Protein AF-A0A929GWE6-F1 (afdb_monomer)

Nearest PDB structures (foldseek):
  9gaw-assembly1_A  TM=4.261E-01  e=3.812E+00  Homo sapiens
  5my7-assembly1_A  TM=3.995E-01  e=5.411E+00  Neisseria meningitidis
  5lgg-assembly1_A  TM=4.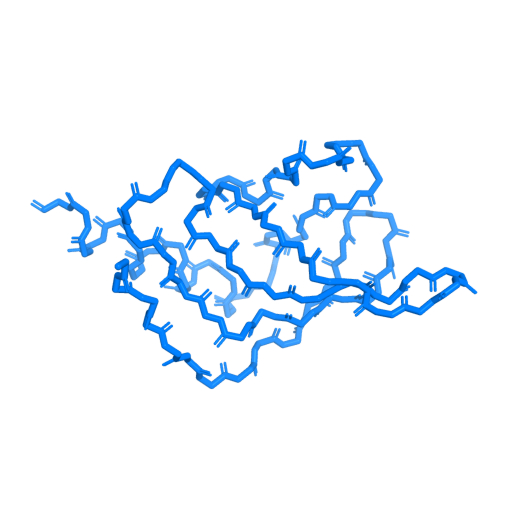134E-01  e=5.736E+00  Homo sapiens

Secondary structure (DSSP, 8-state):
--EEEEEEEEEEBTTS-EEEEEEEETTSSS-EEEEE-BTTB--EEEE-TT--BSS-TTTS-B-TTSHHHHHHHHHHHHHH-

Radius of gyration: 11.48 Å; Cα contacts (8 Å, |Δi|>4): 168; chains: 1; bounding box: 29×24×34 Å

Sequence (81 aa):
MAEILIKPIKTKTHNGTDAEITGIDLTSTDCIVGTASVNHGSPDKSWNIHGICRDNPDDLNLNLNSNEIADLMETIKKLQG

Structure (mmCIF, N/CA/C/O backbone):
data_AF-A0A929GWE6-F1
#
_entry.id   AF-A0A929GWE6-F1
#
loop_
_atom_site.group_PDB
_atom_site.id
_atom_site.type_symbol
_atom_site.label_atom_id
_atom_site.label_alt_id
_atom_site.label_comp_id
_atom_site.label_asym_id
_atom_site.label_entity_id
_atom_site.label_seq_id
_atom_site.pdbx_PDB_ins_code
_atom_site.Cartn_x
_atom_site.Cartn_y
_atom_site.Cartn_z
_atom_site.occupancy
_atom_site.B_iso_or_equiv
_atom_site.auth_seq_id
_atom_site.auth_comp_id
_atom_site.auth_asym_id
_atom_site.auth_atom_id
_atom_site.pdbx_PDB_model_num
ATOM 1 N N . MET A 1 1 ? -18.870 5.745 0.027 1.00 54.16 1 MET A 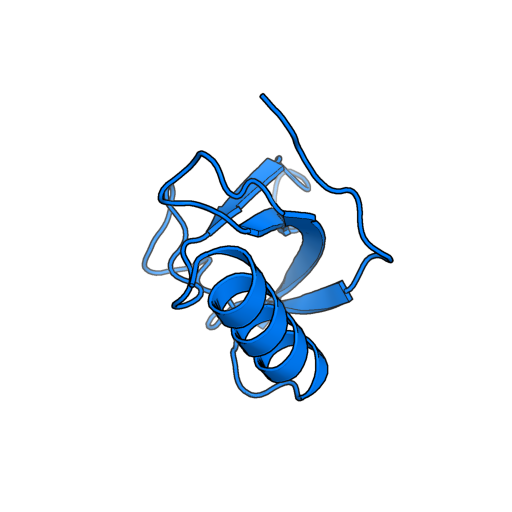N 1
ATOM 2 C CA . MET A 1 1 ? -17.652 5.032 0.458 1.00 54.16 1 MET A CA 1
ATOM 3 C C . MET A 1 1 ? -16.775 6.058 1.146 1.00 54.16 1 MET A C 1
ATOM 5 O O . MET A 1 1 ? -16.680 7.160 0.618 1.00 54.16 1 MET A O 1
ATOM 9 N N . ALA A 1 2 ? -16.281 5.780 2.350 1.00 64.88 2 ALA A N 1
ATOM 10 C CA . ALA A 1 2 ? -15.482 6.735 3.114 1.00 64.88 2 ALA A CA 1
ATOM 11 C C . ALA A 1 2 ? -14.004 6.393 2.916 1.00 64.88 2 ALA A C 1
ATOM 13 O O . ALA A 1 2 ? -13.446 5.598 3.665 1.00 64.88 2 ALA A O 1
ATOM 14 N N . GLU A 1 3 ? -13.405 6.958 1.872 1.00 80.75 3 GLU A N 1
ATOM 15 C CA . GLU A 1 3 ? -11.959 6.908 1.690 1.00 80.75 3 GLU A CA 1
ATOM 16 C C . GLU A 1 3 ? -11.322 7.974 2.583 1.00 80.75 3 GLU A C 1
ATOM 18 O O . GLU A 1 3 ? -11.649 9.163 2.503 1.00 80.75 3 GLU A O 1
ATOM 23 N N . ILE A 1 4 ? -10.440 7.540 3.476 1.00 86.94 4 ILE A N 1
ATOM 24 C CA . ILE A 1 4 ? -9.652 8.420 4.328 1.00 86.94 4 ILE A CA 1
ATOM 25 C C . ILE A 1 4 ? -8.362 8.720 3.576 1.00 86.94 4 ILE A C 1
ATOM 27 O O . ILE A 1 4 ? -7.481 7.868 3.478 1.00 86.94 4 ILE A O 1
ATOM 31 N N . LEU A 1 5 ? -8.251 9.940 3.056 1.00 88.19 5 LEU A N 1
ATOM 32 C CA . LEU A 1 5 ? -7.013 10.421 2.452 1.00 88.19 5 LEU A CA 1
ATOM 33 C C . LEU A 1 5 ? -5.950 10.607 3.536 1.00 88.19 5 LEU A C 1
ATOM 35 O O . LEU A 1 5 ? -6.201 11.232 4.571 1.00 88.19 5 LEU A O 1
ATOM 39 N N . ILE A 1 6 ? -4.754 10.085 3.283 1.00 88.62 6 ILE A N 1
ATOM 40 C CA . ILE A 1 6 ? -3.604 10.201 4.180 1.00 88.62 6 ILE A CA 1
ATOM 41 C C . ILE A 1 6 ? -2.479 10.977 3.500 1.00 88.62 6 ILE A C 1
ATOM 43 O O . ILE A 1 6 ? -2.493 11.217 2.292 1.00 88.62 6 ILE A O 1
ATOM 47 N N . LYS A 1 7 ? -1.471 11.377 4.280 1.00 89.31 7 LYS A N 1
ATOM 48 C CA . LYS A 1 7 ? -0.230 11.882 3.690 1.00 89.31 7 LYS A CA 1
ATOM 49 C C . LYS A 1 7 ? 0.379 10.765 2.830 1.00 89.31 7 LYS A C 1
ATOM 51 O O . LYS A 1 7 ? 0.518 9.664 3.362 1.00 89.31 7 LYS A O 1
ATOM 56 N N . PRO A 1 8 ? 0.772 11.037 1.572 1.00 90.19 8 PRO A N 1
ATOM 57 C CA . PRO A 1 8 ? 1.282 9.987 0.712 1.00 90.19 8 PRO A CA 1
ATOM 58 C C . PRO A 1 8 ? 2.497 9.283 1.315 1.00 90.19 8 PRO A C 1
ATOM 60 O O . PRO A 1 8 ? 3.475 9.938 1.693 1.00 90.19 8 PRO A O 1
ATOM 63 N N . ILE A 1 9 ? 2.418 7.957 1.413 1.00 91.25 9 ILE A N 1
ATOM 64 C CA . ILE A 1 9 ? 3.493 7.102 1.922 1.00 91.25 9 ILE A CA 1
ATOM 65 C C . ILE A 1 9 ? 4.181 6.463 0.728 1.00 91.25 9 ILE A C 1
ATOM 67 O O . ILE A 1 9 ? 3.567 5.700 -0.021 1.00 91.25 9 ILE A O 1
ATOM 71 N N . LYS A 1 10 ? 5.467 6.766 0.556 1.00 91.12 10 LYS A N 1
ATOM 72 C CA . LYS A 1 10 ? 6.279 6.193 -0.516 1.00 91.12 10 LYS A CA 1
ATOM 73 C C . LYS A 1 10 ? 6.892 4.894 -0.036 1.00 91.12 10 LYS A C 1
ATOM 75 O O . LYS A 1 10 ? 7.607 4.860 0.960 1.00 91.12 10 LYS A O 1
ATOM 80 N N . THR A 1 11 ? 6.642 3.827 -0.770 1.00 91.12 11 THR A N 1
ATOM 81 C CA . THR A 1 11 ? 7.193 2.510 -0.484 1.00 91.12 11 THR A CA 1
ATOM 82 C C . THR A 1 11 ? 7.594 1.819 -1.777 1.00 91.12 11 THR A C 1
ATOM 84 O O . THR A 1 11 ? 7.495 2.371 -2.873 1.00 91.12 11 THR A O 1
ATOM 87 N N . LYS A 1 12 ? 8.093 0.599 -1.647 1.00 90.88 12 LYS A N 1
ATOM 88 C CA . LYS A 1 12 ? 8.356 -0.282 -2.774 1.00 90.88 12 LYS A CA 1
ATOM 89 C C . LYS A 1 12 ? 7.477 -1.505 -2.669 1.00 90.88 12 LYS A C 1
ATOM 91 O O . LYS A 1 12 ? 7.086 -1.916 -1.581 1.00 90.88 12 LYS A O 1
ATOM 96 N N . THR A 1 13 ? 7.187 -2.098 -3.805 1.00 89.25 13 THR A N 1
ATOM 97 C CA . THR A 1 13 ? 6.633 -3.441 -3.871 1.00 89.25 13 THR A CA 1
ATOM 98 C C . THR A 1 13 ? 7.735 -4.470 -3.625 1.00 89.25 13 THR A C 1
ATOM 100 O O . THR A 1 13 ? 8.930 -4.152 -3.622 1.00 89.25 13 THR A O 1
ATOM 103 N N . HIS A 1 14 ? 7.346 -5.723 -3.433 1.00 86.00 14 HIS A N 1
ATOM 104 C CA . HIS A 1 14 ? 8.259 -6.844 -3.271 1.00 86.00 14 HIS A CA 1
ATOM 105 C C . HIS A 1 14 ? 9.171 -7.032 -4.495 1.00 86.00 14 HIS A C 1
ATOM 107 O O . HIS A 1 14 ? 10.340 -7.372 -4.338 1.00 86.00 14 HIS A O 1
ATOM 113 N N . ASN A 1 15 ? 8.681 -6.704 -5.696 1.00 85.12 15 ASN A N 1
ATOM 114 C CA . ASN A 1 15 ? 9.455 -6.742 -6.938 1.00 85.12 15 ASN A CA 1
ATOM 115 C C . ASN A 1 15 ? 10.333 -5.486 -7.158 1.00 85.12 15 ASN A C 1
ATOM 117 O O . ASN A 1 15 ? 10.950 -5.308 -8.205 1.00 85.12 15 ASN A O 1
ATOM 121 N N . GLY A 1 16 ? 10.387 -4.572 -6.183 1.00 86.38 16 GLY A N 1
ATOM 122 C CA . GLY A 1 16 ? 11.198 -3.354 -6.251 1.00 86.38 16 GLY A CA 1
ATOM 123 C C . GLY A 1 16 ? 10.569 -2.195 -7.031 1.00 86.38 16 GLY A C 1
ATOM 124 O O . GLY A 1 16 ? 11.204 -1.146 -7.138 1.00 86.38 16 GLY A O 1
ATOM 125 N N . THR A 1 17 ? 9.339 -2.348 -7.530 1.00 88.56 17 THR A N 1
ATOM 126 C CA . THR A 1 17 ? 8.552 -1.274 -8.161 1.00 88.56 17 THR A CA 1
ATOM 127 C C . THR A 1 17 ? 8.167 -0.217 -7.132 1.00 88.56 17 THR A C 1
ATOM 129 O O . THR A 1 17 ? 7.730 -0.574 -6.040 1.00 88.56 17 THR A O 1
ATOM 132 N N . ASP A 1 18 ? 8.282 1.065 -7.469 1.00 90.69 18 ASP A N 1
ATOM 133 C CA . ASP A 1 18 ? 7.856 2.145 -6.576 1.00 90.69 18 ASP A CA 1
ATOM 134 C C . ASP A 1 18 ? 6.326 2.169 -6.438 1.00 90.69 18 ASP A C 1
ATOM 136 O O . ASP A 1 18 ? 5.597 2.044 -7.425 1.00 90.69 18 ASP A O 1
ATOM 140 N N . ALA A 1 19 ? 5.843 2.333 -5.210 1.00 91.00 19 ALA A N 1
ATOM 141 C CA . ALA A 1 19 ? 4.429 2.450 -4.882 1.00 91.00 19 ALA A CA 1
ATOM 142 C C . ALA A 1 19 ? 4.193 3.635 -3.940 1.00 91.00 19 ALA A C 1
ATOM 144 O O . ALA A 1 19 ? 5.035 3.972 -3.106 1.00 91.00 19 ALA A O 1
ATOM 145 N N . GLU A 1 20 ? 3.036 4.267 -4.065 1.00 92.75 20 GLU A N 1
ATOM 146 C CA . GLU A 1 20 ? 2.647 5.424 -3.268 1.00 92.75 20 GLU A CA 1
ATOM 147 C C . GLU A 1 20 ? 1.234 5.222 -2.737 1.00 92.75 20 GLU A C 1
ATOM 149 O O . GLU A 1 20 ? 0.282 5.135 -3.506 1.00 92.75 20 GLU A O 1
ATOM 154 N N . ILE A 1 21 ? 1.096 5.130 -1.418 1.00 92.88 21 ILE A N 1
ATOM 155 C CA . ILE A 1 21 ? -0.196 4.956 -0.751 1.00 92.88 21 ILE A CA 1
ATOM 156 C C . ILE A 1 21 ? -0.760 6.331 -0.444 1.00 92.88 21 ILE A C 1
ATOM 158 O O . ILE A 1 21 ? -0.105 7.118 0.235 1.00 92.88 21 ILE A O 1
ATOM 162 N N . THR A 1 22 ? -1.974 6.607 -0.904 1.00 93.38 22 THR A N 1
ATOM 163 C CA . THR A 1 22 ? -2.618 7.924 -0.790 1.00 93.38 22 THR A CA 1
ATOM 164 C C . THR A 1 22 ? -3.851 7.906 0.102 1.00 93.38 22 THR A C 1
ATOM 166 O O . THR A 1 22 ? -4.299 8.965 0.545 1.00 93.38 22 THR A O 1
ATOM 169 N N . GLY A 1 23 ? -4.386 6.727 0.418 1.00 91.81 23 GLY A N 1
ATOM 170 C CA . GLY A 1 23 ? -5.589 6.626 1.228 1.00 91.81 23 GLY A CA 1
ATOM 171 C C . GLY A 1 23 ? -5.841 5.249 1.820 1.00 91.81 23 GLY A C 1
ATOM 172 O O . GLY A 1 23 ? -5.107 4.281 1.598 1.00 91.81 23 GLY A O 1
ATOM 173 N N . ILE A 1 24 ? -6.918 5.192 2.596 1.00 91.31 24 ILE A N 1
ATOM 174 C CA . ILE A 1 24 ? -7.422 3.995 3.257 1.00 91.31 24 ILE A CA 1
ATOM 175 C C . ILE A 1 24 ? -8.934 3.908 3.025 1.00 91.31 24 ILE A C 1
ATOM 177 O O . ILE A 1 24 ? -9.659 4.848 3.346 1.00 91.31 24 ILE A O 1
ATOM 181 N N . ASP A 1 25 ? -9.426 2.768 2.549 1.00 90.75 25 ASP A N 1
ATOM 182 C CA . ASP A 1 25 ? -10.854 2.450 2.472 1.00 90.75 25 ASP A CA 1
ATOM 183 C C . ASP A 1 25 ? -11.226 1.366 3.493 1.00 90.75 25 ASP A C 1
ATOM 185 O O . ASP A 1 25 ? -11.136 0.167 3.241 1.00 90.75 25 ASP A O 1
ATOM 189 N N . LEU A 1 26 ? -11.702 1.782 4.665 1.00 85.75 26 LEU A N 1
ATOM 190 C CA . LEU A 1 26 ? -12.088 0.852 5.733 1.00 85.75 26 LEU A CA 1
ATOM 191 C C . LEU A 1 26 ? -13.321 -0.001 5.392 1.00 85.75 26 LEU A C 1
ATOM 193 O O . LEU A 1 26 ? -13.615 -0.953 6.115 1.00 85.75 26 LEU A O 1
ATOM 197 N N . THR A 1 27 ? -14.055 0.336 4.329 1.00 85.44 27 THR A N 1
ATOM 198 C CA . THR A 1 27 ? -15.254 -0.401 3.903 1.00 85.44 27 THR A CA 1
ATOM 199 C C . THR A 1 27 ? -14.939 -1.564 2.964 1.00 85.44 27 THR A C 1
ATOM 201 O O . THR A 1 27 ? -15.805 -2.406 2.720 1.00 85.44 27 THR A O 1
ATOM 204 N N . SER A 1 28 ? -13.701 -1.633 2.468 1.00 86.38 28 SER A N 1
ATOM 205 C CA . SER A 1 28 ? -13.207 -2.672 1.570 1.00 86.38 28 SER A CA 1
ATOM 206 C C . SER A 1 28 ? -12.298 -3.662 2.303 1.00 86.38 28 SER A C 1
ATOM 208 O O . SER A 1 28 ? -11.605 -3.323 3.262 1.00 86.38 28 SER A O 1
ATOM 210 N N . THR A 1 29 ? -12.252 -4.904 1.815 1.00 85.50 29 THR A N 1
ATOM 211 C CA . THR A 1 29 ? -11.200 -5.863 2.195 1.00 85.50 29 THR A CA 1
ATOM 212 C C . THR A 1 29 ? -9.823 -5.411 1.705 1.00 85.50 29 THR A C 1
ATOM 214 O O . THR A 1 29 ? -8.810 -5.723 2.331 1.00 85.50 29 THR A O 1
ATOM 217 N N . ASP A 1 30 ? -9.801 -4.653 0.606 1.00 89.75 30 ASP A N 1
ATOM 218 C CA . ASP A 1 30 ? -8.615 -4.012 0.038 1.00 89.75 30 ASP A CA 1
ATOM 219 C C . ASP A 1 30 ? -8.536 -2.582 0.557 1.00 89.75 30 ASP A C 1
ATOM 221 O O . ASP A 1 30 ? -8.794 -1.607 -0.145 1.00 89.75 30 ASP A O 1
ATOM 225 N N . CYS A 1 31 ? -8.278 -2.487 1.854 1.00 89.69 31 CYS A N 1
ATOM 226 C CA . CYS A 1 31 ? -8.417 -1.256 2.606 1.00 89.69 31 CYS A CA 1
ATOM 227 C C . CYS A 1 31 ? -7.311 -0.227 2.372 1.00 89.69 31 CYS A C 1
ATOM 229 O O . CYS A 1 31 ? -7.412 0.877 2.884 1.00 89.69 31 CYS A O 1
ATOM 231 N N . ILE A 1 32 ? -6.237 -0.567 1.671 1.00 92.25 32 ILE A N 1
ATOM 232 C CA . ILE A 1 32 ? -5.137 0.345 1.353 1.00 92.25 32 ILE A CA 1
ATOM 233 C C . ILE A 1 32 ? -5.298 0.762 -0.102 1.00 92.25 32 ILE A C 1
ATOM 235 O O . ILE A 1 32 ? -5.392 -0.108 -0.965 1.00 92.25 32 ILE A O 1
ATOM 239 N N . VAL A 1 33 ? -5.282 2.062 -0.392 1.00 92.25 33 VAL A N 1
ATOM 240 C CA . VAL A 1 33 ? -5.392 2.583 -1.763 1.00 92.25 33 VAL A CA 1
ATOM 241 C C . VAL A 1 33 ? -4.233 3.509 -2.108 1.00 92.25 33 VAL A C 1
ATOM 243 O O . VAL A 1 33 ? -3.701 4.236 -1.264 1.00 92.25 33 VAL A O 1
ATOM 246 N N . GLY A 1 34 ? -3.806 3.458 -3.362 1.00 92.25 34 GLY A N 1
ATOM 247 C CA . GLY A 1 34 ? -2.650 4.201 -3.839 1.00 92.25 34 GLY A CA 1
ATOM 248 C C . GLY A 1 34 ? -2.337 3.902 -5.293 1.00 92.25 34 GLY A C 1
ATOM 249 O O . GLY A 1 34 ? -3.191 3.434 -6.033 1.00 92.25 34 GLY A O 1
ATOM 250 N N . THR A 1 35 ? -1.096 4.137 -5.697 1.00 92.19 35 THR A N 1
ATOM 251 C CA . THR A 1 35 ? -0.610 3.904 -7.059 1.00 92.19 35 THR A CA 1
ATOM 252 C C . THR A 1 35 ? 0.682 3.093 -7.048 1.00 92.19 35 THR A C 1
ATOM 254 O O . THR A 1 35 ? 1.417 3.083 -6.060 1.00 92.19 35 THR A O 1
ATOM 257 N N . ALA A 1 36 ? 0.973 2.392 -8.144 1.00 90.12 36 ALA A N 1
ATOM 258 C CA . ALA A 1 36 ? 2.243 1.689 -8.330 1.00 90.12 36 ALA A CA 1
ATOM 259 C C . ALA A 1 36 ? 2.822 1.987 -9.713 1.00 90.12 36 ALA A C 1
ATOM 261 O O . ALA A 1 36 ? 2.134 1.811 -10.714 1.00 90.12 36 ALA A O 1
ATOM 262 N N . SER A 1 37 ? 4.080 2.417 -9.779 1.00 86.56 37 SER A N 1
ATOM 263 C CA . SER A 1 37 ? 4.750 2.844 -11.013 1.00 86.56 37 SER A CA 1
ATOM 264 C C . SER A 1 37 ? 5.189 1.656 -11.864 1.00 86.56 37 SER A C 1
ATOM 266 O O . SER A 1 37 ? 6.329 1.208 -11.790 1.00 86.56 37 SER A O 1
ATOM 268 N N . VAL A 1 38 ? 4.292 1.143 -12.697 1.00 82.56 38 VAL A N 1
ATOM 269 C CA . VAL A 1 38 ? 4.587 0.079 -13.665 1.00 82.56 38 VAL A CA 1
ATOM 270 C C . VAL A 1 38 ? 5.080 0.662 -14.994 1.00 82.56 38 VAL A C 1
ATOM 272 O O . VAL A 1 38 ? 4.905 1.845 -15.273 1.00 82.56 38 VAL A O 1
ATOM 275 N N . ASN A 1 39 ? 5.668 -0.175 -15.859 1.00 71.00 39 ASN A N 1
ATOM 276 C CA . ASN A 1 39 ? 6.260 0.223 -17.152 1.00 71.00 39 ASN A CA 1
ATOM 277 C C . ASN A 1 39 ? 5.366 1.119 -18.042 1.00 71.00 39 ASN A C 1
ATOM 279 O O . ASN A 1 39 ? 5.878 1.816 -18.913 1.00 71.00 39 ASN A O 1
ATOM 283 N N . HIS A 1 40 ? 4.044 1.099 -17.837 1.00 69.88 40 HIS A N 1
ATOM 284 C CA . HIS A 1 40 ? 3.057 1.852 -18.616 1.00 69.88 40 HIS A CA 1
ATOM 285 C C . HIS A 1 40 ? 2.295 2.929 -17.815 1.00 69.88 40 HIS A C 1
ATOM 287 O O . HIS A 1 40 ? 1.266 3.410 -18.285 1.00 69.88 40 HIS A O 1
ATOM 293 N N . GLY A 1 41 ? 2.781 3.329 -16.634 1.00 76.94 41 GLY A N 1
ATOM 294 C CA . GLY A 1 41 ? 2.210 4.414 -15.823 1.00 76.94 41 GLY A CA 1
ATOM 295 C C . GLY A 1 41 ? 2.035 4.046 -14.350 1.00 76.94 41 GLY A C 1
ATOM 296 O O . GLY A 1 41 ? 2.512 3.009 -13.900 1.00 76.94 41 GLY A O 1
ATOM 297 N N . SER A 1 42 ? 1.318 4.888 -13.607 1.00 83.00 42 SER A N 1
ATOM 298 C CA . SER A 1 42 ? 1.032 4.685 -12.180 1.00 83.00 42 SER A CA 1
ATOM 299 C C . SER A 1 42 ? -0.470 4.468 -11.968 1.00 83.00 42 SER A C 1
ATOM 301 O O . SER A 1 42 ? -1.150 5.389 -11.523 1.00 83.00 42 SER A O 1
ATOM 303 N N . PRO A 1 43 ? -1.027 3.305 -12.366 1.00 85.19 43 PRO A N 1
ATOM 304 C CA . PRO A 1 43 ? -2.438 3.016 -12.161 1.00 85.19 43 PRO A CA 1
ATOM 305 C C . PRO A 1 43 ? -2.775 2.972 -10.673 1.00 85.19 43 PRO A C 1
ATOM 307 O O . PRO A 1 43 ? -1.945 2.565 -9.852 1.00 85.19 43 PRO A O 1
ATOM 310 N N . ASP A 1 44 ? -4.025 3.310 -10.371 1.00 88.94 44 ASP A N 1
ATOM 311 C CA . ASP A 1 44 ? -4.595 3.108 -9.049 1.00 88.94 44 ASP A CA 1
ATOM 312 C C . ASP A 1 44 ? -4.593 1.617 -8.706 1.00 88.94 44 ASP A C 1
ATOM 314 O O . ASP A 1 44 ? -4.850 0.738 -9.543 1.00 88.94 44 ASP A O 1
ATOM 318 N N . LYS A 1 45 ? -4.238 1.334 -7.460 1.00 90.50 45 LYS A N 1
ATOM 319 C CA . LYS A 1 45 ? -4.099 0.002 -6.899 1.00 90.50 45 LYS A CA 1
ATOM 320 C C . LYS A 1 45 ? -4.683 -0.024 -5.504 1.00 90.50 45 LYS A C 1
ATOM 322 O O . LYS A 1 45 ? -4.631 0.951 -4.754 1.00 90.50 45 LYS A O 1
ATOM 327 N N . SER A 1 46 ? -5.209 -1.192 -5.168 1.00 91.62 46 SER A N 1
ATOM 328 C CA . SER A 1 46 ? -5.717 -1.481 -3.840 1.00 91.62 46 SER A CA 1
ATOM 329 C C . SER A 1 46 ? -5.002 -2.699 -3.278 1.00 91.62 46 SER A C 1
ATOM 331 O O . SER A 1 46 ? -4.753 -3.680 -3.991 1.00 91.62 46 SER A O 1
ATOM 333 N N . TRP A 1 47 ? -4.671 -2.624 -1.996 1.00 92.25 47 TRP A N 1
ATOM 334 C CA . TRP A 1 47 ? -4.048 -3.699 -1.243 1.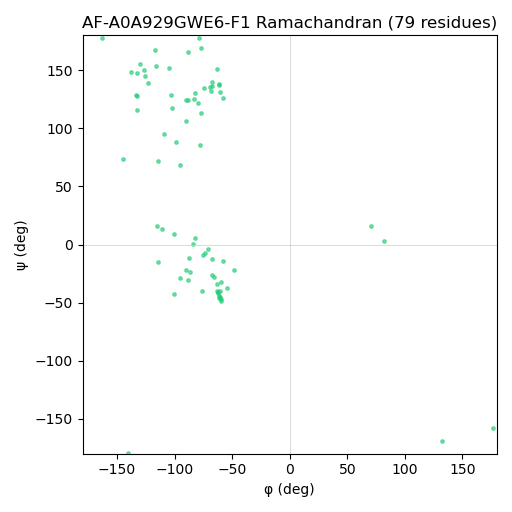00 92.25 47 TRP A CA 1
ATOM 335 C C . TRP A 1 47 ? -4.847 -3.986 0.017 1.00 92.25 47 TRP A C 1
ATOM 337 O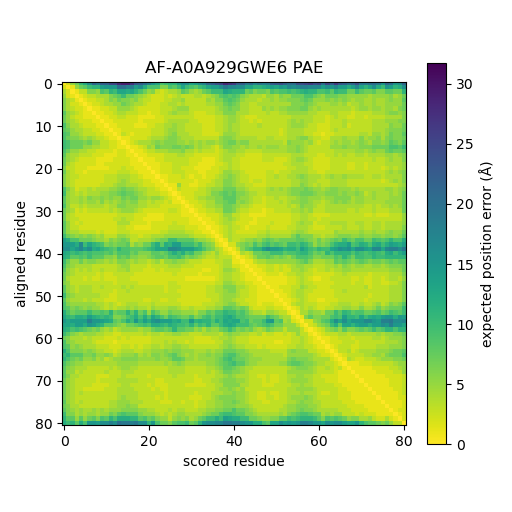 O . TRP A 1 47 ? -5.469 -3.101 0.602 1.00 92.25 47 TRP A O 1
ATOM 347 N N . ASN A 1 48 ? -4.809 -5.232 0.466 1.00 91.19 48 ASN A N 1
ATOM 348 C CA . ASN A 1 48 ? -5.381 -5.594 1.756 1.00 91.19 48 ASN A CA 1
ATOM 349 C C . ASN A 1 48 ? -4.448 -5.220 2.923 1.00 91.19 48 ASN A C 1
ATOM 351 O O . ASN A 1 48 ? -3.315 -4.778 2.727 1.00 91.19 48 ASN A O 1
ATOM 355 N N . ILE A 1 49 ? -4.896 -5.466 4.159 1.00 89.00 49 ILE A N 1
ATOM 356 C CA . ILE A 1 49 ? -4.115 -5.208 5.387 1.00 89.00 49 ILE A CA 1
ATOM 357 C C . ILE A 1 49 ? -2.767 -5.947 5.456 1.00 89.00 49 ILE A C 1
ATOM 359 O O . ILE A 1 49 ? -1.953 -5.639 6.321 1.00 89.00 49 ILE A O 1
ATOM 363 N N . HIS A 1 50 ? -2.540 -6.942 4.598 1.00 88.75 50 HIS A N 1
ATOM 364 C CA . HIS A 1 50 ? -1.292 -7.700 4.504 1.00 88.75 50 HIS A CA 1
ATOM 365 C C . HIS A 1 50 ? -0.415 -7.218 3.339 1.00 88.75 50 HIS A C 1
ATOM 367 O O . HIS A 1 50 ? 0.574 -7.865 3.009 1.00 88.75 50 HIS A O 1
ATOM 373 N N . GLY A 1 51 ? -0.775 -6.105 2.692 1.00 88.50 51 GLY A N 1
ATOM 374 C CA . GLY A 1 51 ? -0.054 -5.560 1.547 1.00 88.50 51 GLY A CA 1
ATOM 375 C C . GLY A 1 51 ? -0.189 -6.387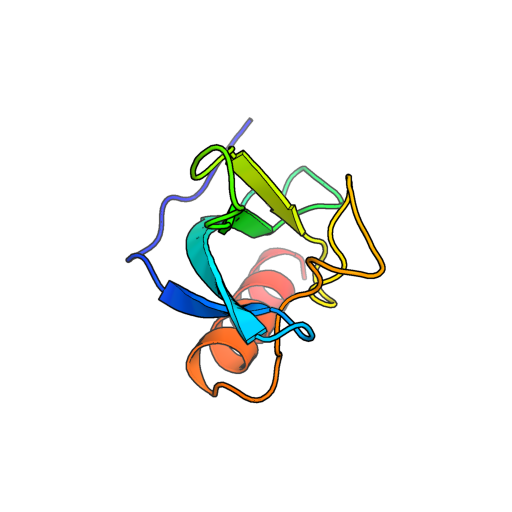 0.272 1.00 88.50 51 GLY A C 1
ATOM 376 O O . GLY A 1 51 ? 0.598 -6.189 -0.650 1.00 88.50 51 GLY A O 1
ATOM 377 N N . ILE A 1 52 ? -1.158 -7.303 0.194 1.00 90.69 52 ILE A N 1
ATOM 378 C CA . ILE A 1 52 ? -1.387 -8.110 -1.007 1.00 90.69 52 ILE A CA 1
ATOM 379 C C . ILE A 1 52 ? -2.226 -7.298 -1.984 1.00 90.69 52 ILE A C 1
ATOM 381 O O . ILE A 1 52 ? -3.294 -6.807 -1.616 1.00 90.69 52 ILE A O 1
ATOM 385 N N . CYS A 1 53 ? -1.736 -7.146 -3.213 1.00 90.50 53 CYS A N 1
ATOM 386 C CA . CYS A 1 53 ? -2.423 -6.380 -4.249 1.00 90.50 53 CYS A CA 1
ATOM 387 C C . CYS A 1 53 ? -3.617 -7.165 -4.800 1.00 90.50 53 CYS A C 1
ATOM 389 O O . CYS A 1 53 ? -3.470 -8.339 -5.138 1.00 90.50 53 CYS A O 1
ATOM 391 N N . ARG A 1 54 ? -4.777 -6.513 -4.950 1.00 85.88 54 ARG A N 1
ATOM 392 C CA . ARG A 1 54 ? -5.993 -7.150 -5.488 1.00 85.88 54 ARG A CA 1
ATOM 393 C C . ARG A 1 54 ? -5.808 -7.649 -6.924 1.00 85.88 54 ARG A C 1
ATOM 395 O O . ARG A 1 54 ? -6.231 -8.752 -7.252 1.00 85.88 54 ARG A O 1
ATOM 402 N N . ASP A 1 55 ? -5.190 -6.825 -7.768 1.00 76.69 55 ASP A N 1
ATOM 403 C CA . ASP A 1 55 ? -5.120 -7.083 -9.210 1.00 76.69 55 ASP A CA 1
ATOM 404 C C . ASP A 1 55 ? -3.914 -7.936 -9.615 1.00 76.69 55 ASP A C 1
ATOM 406 O O . ASP A 1 55 ? -3.992 -8.651 -10.604 1.00 76.69 55 ASP A O 1
ATOM 410 N N . ASN A 1 56 ? -2.796 -7.832 -8.885 1.00 74.06 56 ASN A N 1
ATOM 411 C CA . ASN A 1 56 ? -1.518 -8.480 -9.212 1.00 74.06 56 ASN A CA 1
ATOM 412 C C . ASN A 1 56 ? -0.785 -8.910 -7.925 1.00 74.06 56 ASN A C 1
ATOM 414 O O . ASN A 1 5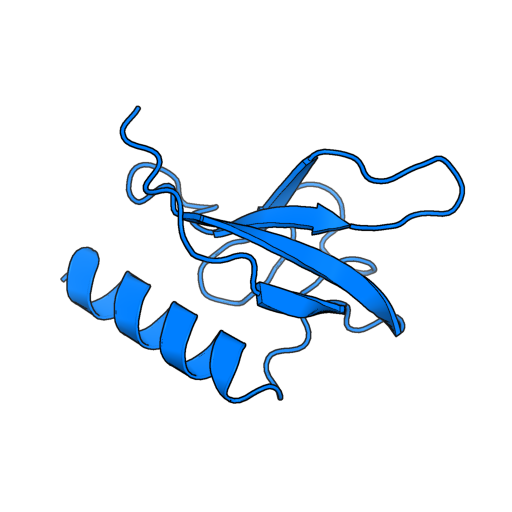6 ? 0.196 -8.268 -7.531 1.00 74.06 56 ASN A O 1
ATOM 418 N N . PRO A 1 57 ? -1.258 -9.973 -7.255 1.00 64.62 57 PRO A N 1
ATOM 419 C CA . PRO A 1 57 ? -0.780 -10.384 -5.938 1.00 64.62 57 PRO A CA 1
ATOM 420 C C . PRO A 1 57 ? 0.631 -10.986 -5.920 1.00 64.62 57 PRO A C 1
ATOM 422 O O . PRO A 1 57 ? 1.111 -11.291 -4.841 1.00 64.62 57 PRO A O 1
ATOM 425 N N . ASP A 1 58 ? 1.311 -11.178 -7.052 1.00 72.12 58 ASP A N 1
ATOM 426 C CA . ASP A 1 58 ? 2.691 -11.696 -7.053 1.00 72.12 58 ASP A CA 1
ATOM 427 C C . ASP A 1 58 ? 3.730 -10.580 -7.249 1.00 72.12 58 ASP A C 1
ATOM 429 O O . ASP A 1 58 ? 4.722 -10.515 -6.522 1.00 72.12 58 ASP A O 1
ATOM 433 N N . ASP A 1 59 ? 3.470 -9.639 -8.161 1.00 81.31 59 ASP A N 1
ATOM 434 C CA . ASP A 1 59 ? 4.453 -8.617 -8.543 1.00 81.31 59 ASP A CA 1
ATOM 435 C C . ASP A 1 59 ? 4.299 -7.289 -7.790 1.00 81.31 59 ASP A C 1
ATOM 437 O O . ASP A 1 59 ? 5.279 -6.568 -7.602 1.00 81.31 59 ASP A O 1
ATOM 441 N N . LEU A 1 60 ? 3.079 -6.940 -7.362 1.00 87.31 60 LEU A N 1
ATOM 442 C CA . LEU A 1 60 ? 2.769 -5.612 -6.816 1.00 87.31 60 LEU A CA 1
ATOM 443 C C . LEU A 1 60 ? 2.466 -5.610 -5.319 1.00 87.31 60 LEU A C 1
ATOM 445 O O . LEU A 1 60 ? 1.974 -4.609 -4.802 1.00 87.31 60 LEU A O 1
ATOM 449 N N . ASN A 1 61 ? 2.765 -6.691 -4.600 1.00 91.25 61 ASN A N 1
ATOM 450 C CA . ASN A 1 61 ? 2.616 -6.702 -3.145 1.00 91.25 61 ASN A CA 1
ATOM 451 C C . ASN A 1 61 ? 3.508 -5.652 -2.498 1.00 91.25 61 ASN A C 1
ATOM 453 O O . ASN A 1 61 ? 4.670 -5.518 -2.871 1.00 91.25 61 ASN A O 1
ATOM 457 N N . LEU A 1 62 ? 2.987 -4.932 -1.511 1.00 89.81 62 LEU A N 1
ATOM 458 C CA . LEU A 1 62 ? 3.741 -3.918 -0.785 1.00 89.81 62 LEU A CA 1
ATOM 459 C C . LEU A 1 62 ? 4.851 -4.563 0.045 1.00 89.81 62 LEU A C 1
ATOM 461 O O . LEU A 1 62 ? 4.662 -5.591 0.694 1.00 89.81 62 LEU A O 1
ATOM 465 N N . ASN A 1 63 ? 6.013 -3.920 0.064 1.00 88.44 63 ASN A N 1
ATOM 466 C CA . ASN A 1 63 ? 7.082 -4.269 0.980 1.00 88.44 63 ASN A CA 1
ATOM 467 C C . ASN A 1 63 ? 6.754 -3.709 2.369 1.00 88.44 63 ASN A C 1
ATOM 469 O O . ASN A 1 63 ? 6.742 -2.495 2.584 1.00 88.44 63 ASN A O 1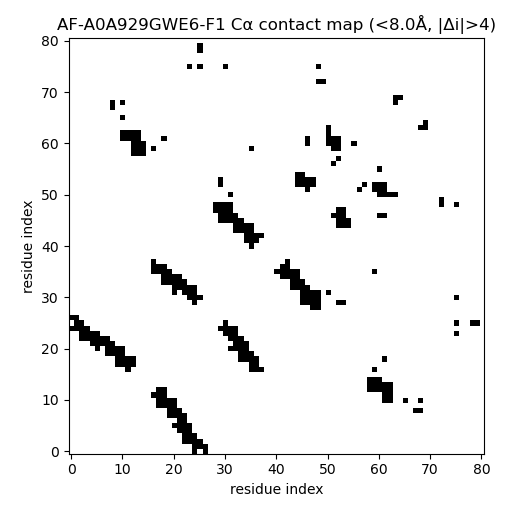
ATOM 473 N N . LEU A 1 64 ? 6.501 -4.611 3.314 1.00 85.19 64 LEU A N 1
ATOM 474 C CA . LEU A 1 64 ? 6.090 -4.265 4.677 1.00 85.19 64 LEU A CA 1
ATOM 475 C C . LEU A 1 64 ? 7.262 -3.938 5.603 1.00 85.19 64 LEU A C 1
ATOM 477 O O . LEU A 1 64 ? 7.052 -3.627 6.769 1.00 85.19 64 LEU A O 1
ATOM 481 N N . ASN A 1 65 ? 8.497 -3.992 5.099 1.00 84.56 65 ASN A N 1
ATOM 482 C CA . ASN A 1 65 ? 9.693 -3.726 5.898 1.00 84.56 65 ASN A CA 1
ATOM 483 C C . ASN A 1 65 ? 9.888 -2.237 6.228 1.00 84.56 65 ASN A C 1
ATOM 485 O O . ASN A 1 65 ? 10.806 -1.895 6.969 1.00 84.56 65 ASN A O 1
ATOM 489 N N . SER A 1 66 ? 9.072 -1.341 5.664 1.00 83.44 66 SER A N 1
ATOM 490 C CA . SER A 1 66 ? 9.098 0.074 6.032 1.00 83.44 66 SER A CA 1
ATOM 491 C C . SER A 1 66 ? 8.279 0.309 7.298 1.00 83.44 66 SER A C 1
ATOM 493 O O . SER A 1 66 ? 7.110 -0.075 7.362 1.00 83.44 66 SER A O 1
ATOM 495 N N . ASN A 1 67 ? 8.866 1.011 8.270 1.00 87.62 67 ASN A N 1
ATOM 496 C CA . ASN A 1 67 ? 8.175 1.406 9.500 1.00 87.62 67 ASN A CA 1
ATOM 497 C C . ASN A 1 67 ? 6.882 2.183 9.204 1.00 87.62 67 ASN A C 1
ATOM 499 O O . ASN A 1 67 ? 5.872 1.944 9.850 1.00 87.62 67 ASN A O 1
ATOM 503 N N . GLU A 1 68 ? 6.873 3.036 8.172 1.00 87.44 68 GLU A N 1
ATOM 504 C CA . GLU A 1 68 ? 5.679 3.810 7.797 1.00 87.44 68 GLU A CA 1
ATOM 505 C C . GLU A 1 68 ? 4.514 2.909 7.356 1.00 87.44 68 GLU A C 1
ATOM 507 O O . GLU A 1 68 ? 3.350 3.212 7.613 1.00 87.44 68 GLU A O 1
ATOM 512 N N . ILE A 1 69 ? 4.818 1.777 6.714 1.00 88.06 69 ILE A N 1
ATOM 513 C CA . ILE A 1 69 ? 3.810 0.803 6.283 1.00 88.06 69 ILE A CA 1
ATOM 514 C C . ILE A 1 69 ? 3.308 -0.012 7.473 1.00 88.06 69 ILE A C 1
ATOM 516 O O . ILE A 1 69 ? 2.109 -0.263 7.578 1.00 88.06 69 ILE A O 1
ATOM 520 N N . ALA A 1 70 ? 4.198 -0.390 8.390 1.00 88.56 70 ALA A N 1
ATOM 521 C CA . ALA A 1 70 ? 3.806 -1.057 9.627 1.00 88.56 70 ALA A CA 1
ATOM 522 C C . ALA A 1 70 ? 2.877 -0.166 10.477 1.00 88.56 70 ALA A C 1
ATOM 524 O O . ALA A 1 70 ? 1.812 -0.621 10.899 1.00 88.56 70 ALA A O 1
ATOM 525 N N . ASP A 1 71 ? 3.217 1.117 10.634 1.00 89.69 71 ASP A N 1
ATOM 526 C CA . ASP A 1 71 ? 2.404 2.109 11.349 1.00 89.69 71 ASP A CA 1
ATOM 527 C C . ASP A 1 71 ? 1.03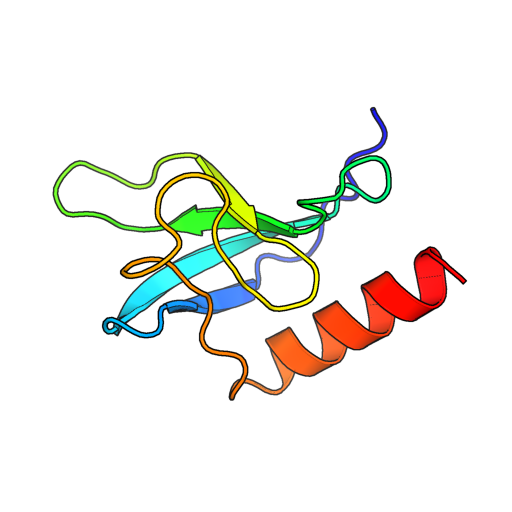5 2.316 10.681 1.00 89.69 71 ASP A C 1
ATOM 529 O O . ASP A 1 71 ? -0.001 2.399 11.355 1.00 89.69 71 ASP A O 1
ATOM 533 N N . LEU A 1 72 ? 1.003 2.349 9.343 1.00 89.19 72 LEU A N 1
ATOM 534 C CA . LEU A 1 72 ? -0.236 2.394 8.568 1.00 89.19 72 LEU A CA 1
ATOM 535 C C . LEU A 1 72 ? -1.116 1.172 8.865 1.00 89.19 72 LEU A C 1
ATOM 537 O O . LEU A 1 72 ? -2.305 1.318 9.147 1.00 89.19 72 LEU A O 1
ATOM 541 N N . MET A 1 73 ? -0.546 -0.032 8.840 1.00 88.81 73 MET A N 1
ATOM 542 C CA . MET A 1 73 ? -1.281 -1.272 9.106 1.00 88.81 73 MET A CA 1
ATOM 543 C C . MET A 1 73 ? -1.833 -1.334 10.526 1.00 88.81 73 MET A C 1
ATOM 545 O O . MET A 1 73 ? -2.967 -1.772 10.729 1.00 88.81 73 MET A O 1
ATOM 549 N N . GLU A 1 74 ? -1.062 -0.883 11.514 1.00 89.31 74 GLU A N 1
ATOM 550 C CA . GLU A 1 74 ? -1.562 -0.750 12.881 1.00 89.31 74 GLU A CA 1
ATOM 551 C C . GLU A 1 74 ? -2.715 0.245 12.974 1.00 89.31 74 GLU A C 1
ATOM 553 O O . GLU A 1 74 ? -3.699 -0.016 13.667 1.00 89.31 74 GLU A O 1
ATOM 558 N N . THR A 1 75 ? -2.610 1.374 12.275 1.00 88.75 75 THR A N 1
ATOM 559 C CA . THR A 1 75 ? -3.657 2.399 12.241 1.00 88.75 75 THR A CA 1
ATOM 560 C C . THR A 1 75 ? -4.945 1.836 11.655 1.00 88.75 75 THR A C 1
ATOM 562 O O . THR A 1 75 ? -6.004 1.985 12.257 1.00 88.75 75 THR A O 1
ATOM 565 N N . ILE A 1 76 ? -4.860 1.111 10.538 1.00 87.94 76 ILE A N 1
ATOM 566 C CA . ILE A 1 76 ? -6.018 0.460 9.915 1.00 87.94 76 ILE A CA 1
ATOM 567 C C . ILE A 1 76 ? -6.662 -0.538 10.880 1.00 87.94 76 ILE A C 1
ATOM 569 O O . ILE A 1 76 ? -7.873 -0.494 11.084 1.00 87.94 76 ILE A O 1
ATOM 573 N N . LYS A 1 77 ? -5.864 -1.384 11.542 1.00 86.94 77 LYS A N 1
ATOM 574 C CA . LYS A 1 77 ? -6.374 -2.347 12.533 1.00 86.94 77 LYS A CA 1
ATOM 575 C C . LYS A 1 77 ? -7.079 -1.662 13.705 1.00 86.94 77 LYS A C 1
ATOM 577 O O . LYS A 1 77 ? -8.118 -2.145 14.137 1.00 86.94 77 LYS A O 1
ATOM 582 N N . LYS A 1 78 ? -6.546 -0.538 14.199 1.00 86.94 78 LYS A N 1
ATOM 583 C CA . LYS A 1 78 ? -7.165 0.266 15.271 1.00 86.94 78 LYS A CA 1
ATOM 584 C C . LYS A 1 78 ? -8.464 0.948 14.839 1.00 86.94 78 LYS A C 1
ATOM 586 O O . LYS A 1 78 ? -9.276 1.257 15.695 1.00 86.94 78 LYS A O 1
ATOM 591 N N . LEU A 1 79 ? -8.635 1.223 13.547 1.00 83.50 79 LEU A N 1
ATOM 592 C CA . LEU A 1 79 ? -9.852 1.830 12.999 1.00 83.50 79 LEU A CA 1
ATOM 593 C C . LEU A 1 79 ? -10.934 0.793 12.657 1.00 83.50 79 LEU A C 1
ATOM 595 O O . LEU A 1 79 ? -12.105 1.152 12.572 1.00 83.50 79 LEU A O 1
ATOM 599 N N . GLN A 1 80 ? -10.547 -0.467 12.425 1.00 75.19 80 GLN A N 1
ATOM 600 C CA . GLN A 1 80 ? -11.464 -1.582 12.150 1.00 75.19 80 GLN A CA 1
ATOM 601 C C . GLN A 1 80 ? -11.930 -2.329 13.412 1.00 75.19 80 GLN A C 1
ATOM 603 O O . GLN A 1 80 ? -12.947 -3.020 13.348 1.00 75.19 80 GLN A O 1
ATOM 608 N N . GLY A 1 81 ? -11.176 -2.240 14.513 1.00 63.25 81 GLY A N 1
ATOM 609 C CA . GLY A 1 81 ? -11.509 -2.822 15.822 1.00 63.25 81 GLY A CA 1
ATOM 610 C C . GLY A 1 81 ? -12.250 -1.854 16.730 1.00 63.25 81 GLY A C 1
ATOM 611 O O . GLY A 1 81 ? -13.055 -2.352 17.546 1.00 63.25 81 GLY A O 1
#

Foldseek 3Di:
DDKAFDDWDWFAAPLRWIWIWGTACLVDQQGTWTWTQDPVGTDIWTHGLQQQTPPDRPRRRTDCPDPVSVVVSVVSVVVND

Solvent-accessible surface area (backbone atoms only — not comparable to full-atom values): 4460 Å² total; per-residue (Å²): 133,73,66,46,75,49,81,71,44,80,47,35,18,70,69,66,41,48,27,39,37,39,33,33,26,82,89,44,78,47,25,35,30,27,31,37,55,47,102,91,46,60,54,81,44,39,16,25,85,82,30,41,19,76,90,43,59,80,58,5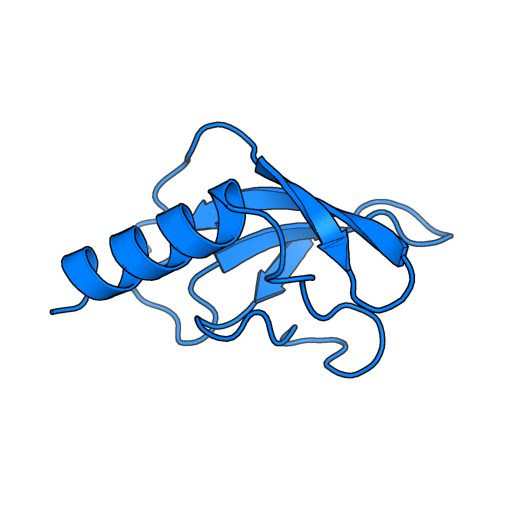5,16,47,43,63,87,41,68,72,50,48,54,49,43,52,49,52,51,66,74,77,105

Mean predicted aligned error: 4.7 Å

pLDDT: mean 85.95, std 7.52, range [54.16, 93.38]